Protein AF-A0AAW0M218-F1 (afdb_monomer)

Foldseek 3Di:
DADDCADPPDDPCPRGVVSNLVVCVVVVNLQVSDDPPDPPDPLRSCLVVVLVVCCVPPNDPVVVSVVSNVVSVVVVVVVVVVVVVPPDPDD

Solvent-accessible surface area (backbone atoms only — not comparable to full-atom values): 5530 Å² total; per-residue (Å²): 118,81,80,58,71,66,35,90,90,46,59,82,78,53,16,40,36,67,61,31,45,51,50,31,41,76,71,72,44,40,74,80,66,54,46,89,87,51,76,96,40,73,64,67,59,46,50,65,50,67,59,43,60,51,45,75,78,53,71,60,54,71,69,53,52,49,51,53,53,50,49,54,55,48,53,52,51,52,51,53,53,53,55,57,71,68,62,71,81,80,132

pLDDT: mean 75.84, std 10.96, range [46.0, 89.12]

Structure (mmCIF, N/CA/C/O backbone):
data_AF-A0AAW0M218-F1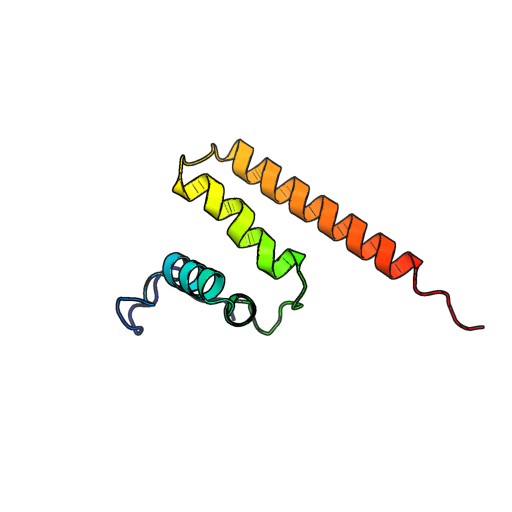
#
_entry.id   AF-A0AAW0M218-F1
#
loop_
_atom_site.group_PDB
_atom_site.id
_atom_site.type_symbol
_atom_site.label_atom_id
_atom_site.label_alt_id
_atom_site.label_comp_id
_atom_site.label_asym_id
_atom_site.label_entity_id
_atom_site.label_seq_id
_atom_site.pdbx_PDB_ins_code
_atom_site.Cartn_x
_atom_site.Cartn_y
_atom_site.Cartn_z
_atom_site.occupancy
_atom_site.B_iso_or_equiv
_atom_site.auth_seq_id
_atom_site.auth_comp_id
_atom_site.auth_asym_id
_atom_site.auth_atom_id
_atom_site.pdbx_PDB_model_num
ATOM 1 N N . MET A 1 1 ? -11.546 7.737 -9.876 1.00 54.72 1 MET A N 1
ATOM 2 C CA . MET A 1 1 ? -11.777 8.847 -8.922 1.00 54.72 1 MET A CA 1
ATOM 3 C C . MET A 1 1 ? -11.394 8.299 -7.565 1.00 54.72 1 MET A C 1
ATOM 5 O O . MET A 1 1 ? -11.997 7.317 -7.147 1.00 54.72 1 MET A O 1
ATOM 9 N N . GLY A 1 2 ? -10.398 8.898 -6.913 1.00 70.88 2 GLY A N 1
ATOM 10 C CA . GLY A 1 2 ? -9.898 8.412 -5.629 1.00 70.88 2 GLY A CA 1
ATOM 11 C C . GLY A 1 2 ? -10.940 8.503 -4.513 1.00 70.88 2 GLY A C 1
ATOM 12 O O . GLY A 1 2 ? -11.755 9.430 -4.474 1.00 70.88 2 GLY A O 1
ATOM 13 N N . ARG A 1 3 ? -10.900 7.534 -3.595 1.00 80.94 3 ARG A N 1
ATOM 14 C CA . ARG A 1 3 ? -11.717 7.523 -2.375 1.00 80.94 3 ARG A CA 1
ATOM 15 C C . ARG A 1 3 ? -11.268 8.620 -1.408 1.00 80.94 3 ARG A C 1
ATOM 17 O O . ARG A 1 3 ? -10.085 8.953 -1.338 1.00 80.94 3 ARG A O 1
ATOM 24 N N . ARG A 1 4 ? -12.206 9.185 -0.640 1.00 83.94 4 ARG A N 1
ATOM 25 C CA . ARG A 1 4 ? -11.876 10.157 0.424 1.00 83.94 4 ARG A CA 1
ATOM 26 C C . ARG A 1 4 ? -11.255 9.426 1.610 1.00 83.94 4 ARG A C 1
ATOM 28 O O . ARG A 1 4 ? -11.543 8.256 1.819 1.00 83.94 4 ARG A O 1
ATOM 35 N N . SER A 1 5 ? -10.447 10.104 2.421 1.00 82.88 5 SER A N 1
ATOM 36 C CA . SER A 1 5 ? -9.853 9.502 3.629 1.00 82.88 5 SER A CA 1
ATOM 37 C C . SER A 1 5 ? -10.910 8.966 4.604 1.00 82.88 5 SER A C 1
ATOM 39 O O . SER A 1 5 ? -10.720 7.903 5.199 1.00 82.88 5 SER A O 1
ATOM 41 N N . ILE A 1 6 ? -12.033 9.683 4.721 1.00 85.69 6 ILE A N 1
ATOM 42 C CA . ILE A 1 6 ? -13.200 9.311 5.522 1.00 85.69 6 ILE A CA 1
ATOM 43 C C . ILE A 1 6 ? -14.455 9.384 4.647 1.00 85.69 6 ILE A C 1
ATOM 45 O O . ILE A 1 6 ? -14.779 10.434 4.087 1.00 85.69 6 ILE A O 1
ATOM 49 N N . GLU A 1 7 ? -15.196 8.281 4.563 1.00 83.44 7 GLU A N 1
ATOM 50 C CA . GLU A 1 7 ? -16.448 8.181 3.811 1.00 83.44 7 GLU A CA 1
ATOM 51 C C . GLU A 1 7 ? -17.638 8.025 4.757 1.00 83.44 7 GLU A C 1
ATOM 53 O O . GLU A 1 7 ? -18.014 6.929 5.165 1.00 83.44 7 GLU A O 1
ATOM 58 N N . THR A 1 8 ? -18.267 9.146 5.109 1.00 82.31 8 THR A N 1
ATOM 59 C CA . THR A 1 8 ? -19.366 9.179 6.088 1.00 82.31 8 THR A CA 1
ATOM 60 C C . THR A 1 8 ? -20.588 8.361 5.672 1.00 82.31 8 THR A C 1
ATOM 62 O O . THR A 1 8 ? -21.303 7.875 6.545 1.00 82.31 8 THR A O 1
ATOM 65 N N . LYS A 1 9 ? -20.796 8.171 4.365 1.00 83.38 9 LYS A N 1
ATOM 66 C CA . LYS A 1 9 ? -21.910 7.406 3.786 1.00 83.38 9 LYS A CA 1
ATOM 67 C C . LYS A 1 9 ? -21.690 5.888 3.773 1.00 83.38 9 LYS A C 1
ATOM 69 O O . LYS A 1 9 ? -22.612 5.164 3.422 1.00 83.38 9 LYS A O 1
ATOM 74 N N . ARG A 1 10 ? -20.489 5.409 4.113 1.00 80.19 10 ARG A N 1
ATOM 75 C CA . ARG A 1 10 ? -20.185 3.976 4.189 1.00 80.19 10 ARG A CA 1
ATOM 76 C C . ARG A 1 10 ? -20.309 3.443 5.605 1.00 80.19 10 ARG A C 1
ATOM 78 O O . ARG A 1 10 ? -20.226 4.196 6.579 1.00 80.19 10 ARG A O 1
ATOM 85 N N . GLU A 1 11 ? -20.471 2.126 5.695 1.00 82.94 11 GLU A N 1
ATOM 86 C CA . GLU A 1 11 ? -20.501 1.407 6.962 1.00 82.94 11 GLU A CA 1
ATOM 87 C C . GLU A 1 11 ? -19.253 1.684 7.804 1.00 82.94 11 GLU A C 1
ATOM 89 O O . GLU A 1 11 ? -18.162 1.929 7.287 1.00 82.94 11 GLU A O 1
ATOM 94 N N . LEU A 1 12 ? -19.400 1.602 9.127 1.00 76.62 12 LEU A N 1
ATOM 95 C CA . LEU A 1 12 ? -18.357 1.967 10.089 1.00 76.62 12 LEU A CA 1
ATOM 96 C C . LEU A 1 12 ? -17.022 1.238 9.839 1.00 76.62 12 LEU A C 1
ATOM 98 O O . LEU A 1 12 ? -15.955 1.819 10.033 1.00 76.62 12 LEU A O 1
ATOM 102 N N . LYS A 1 13 ? -17.091 -0.013 9.364 1.00 73.25 13 LYS A N 1
ATOM 103 C CA . LYS A 1 13 ? -15.931 -0.855 9.030 1.00 73.25 13 LYS A CA 1
ATOM 104 C C . LYS A 1 13 ? -15.179 -0.383 7.779 1.00 73.25 13 LYS A C 1
ATOM 106 O O . LYS A 1 13 ? -13.974 -0.590 7.693 1.00 73.25 13 LYS A O 1
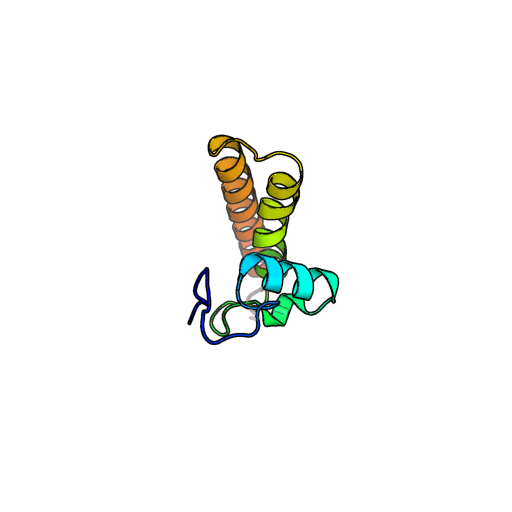ATOM 111 N N . GLU A 1 14 ? -15.865 0.269 6.840 1.00 77.62 14 GLU A N 1
ATOM 112 C CA . GLU A 1 14 ? -15.290 0.756 5.577 1.00 77.62 14 GLU A CA 1
ATOM 113 C C . GLU A 1 14 ? -15.081 2.274 5.536 1.00 77.62 14 GLU A C 1
ATOM 115 O O . GLU A 1 14 ? -14.465 2.797 4.608 1.00 77.62 14 GLU A O 1
ATOM 120 N N . ARG A 1 15 ? -15.607 2.999 6.528 1.00 85.50 15 ARG A N 1
ATOM 121 C CA . ARG A 1 15 ? -15.597 4.465 6.582 1.00 85.50 15 ARG A CA 1
ATOM 122 C C . ARG A 1 15 ? -14.184 5.049 6.586 1.00 85.50 15 ARG A C 1
ATOM 124 O O . ARG A 1 15 ? -14.000 6.142 6.063 1.00 85.50 15 ARG A O 1
ATOM 131 N N . ILE A 1 16 ? -13.205 4.359 7.173 1.00 85.94 16 ILE A N 1
ATOM 132 C CA . ILE A 1 16 ? -11.797 4.778 7.157 1.00 85.94 16 ILE A CA 1
ATOM 133 C C . ILE A 1 16 ? -11.090 4.054 6.013 1.00 85.94 16 ILE A C 1
ATOM 135 O O . ILE A 1 16 ? -10.806 2.859 6.119 1.00 85.94 16 ILE A O 1
ATOM 139 N N . THR A 1 17 ? -10.755 4.786 4.951 1.00 86.62 17 THR A N 1
ATOM 140 C CA . THR A 1 17 ? -10.226 4.210 3.702 1.00 86.62 17 THR A CA 1
ATOM 141 C C . THR A 1 17 ? -8.940 3.426 3.906 1.00 86.62 17 THR A C 1
ATOM 143 O O . THR A 1 17 ? -8.774 2.368 3.313 1.00 86.62 17 THR A O 1
ATOM 146 N N . VAL A 1 18 ? -8.062 3.876 4.804 1.00 82.31 18 VAL A N 1
ATOM 147 C CA . VAL A 1 18 ? -6.823 3.147 5.108 1.00 82.31 18 VAL A CA 1
ATOM 148 C C . VAL A 1 18 ? -7.111 1.800 5.779 1.00 82.31 18 VAL A C 1
ATOM 150 O O . VAL A 1 18 ? -6.539 0.787 5.390 1.00 82.31 18 VAL A O 1
ATOM 153 N N . LYS A 1 19 ? -8.043 1.751 6.743 1.00 83.94 19 LYS A N 1
ATOM 154 C CA . LYS A 1 19 ? -8.428 0.489 7.402 1.00 83.94 19 LYS A CA 1
ATOM 155 C C . LYS A 1 19 ? -9.103 -0.465 6.422 1.00 83.94 19 LYS A C 1
ATOM 157 O O . LYS A 1 19 ? -8.823 -1.659 6.437 1.00 83.94 19 LYS A O 1
ATOM 162 N N . TRP A 1 20 ? -9.959 0.073 5.560 1.00 86.56 20 TRP A N 1
ATOM 163 C CA . TRP A 1 20 ? -10.604 -0.685 4.496 1.00 86.56 20 TRP A CA 1
ATOM 164 C C . TRP A 1 20 ? -9.585 -1.273 3.510 1.00 86.56 20 TRP A C 1
ATOM 166 O O . TRP A 1 20 ? -9.620 -2.471 3.241 1.00 86.56 20 TRP A O 1
ATOM 176 N N . ALA A 1 21 ? -8.643 -0.460 3.026 1.00 86.19 21 ALA A N 1
ATOM 177 C CA . ALA A 1 21 ? -7.627 -0.889 2.069 1.00 86.19 21 ALA A CA 1
ATOM 178 C C . ALA A 1 21 ? -6.686 -1.948 2.660 1.00 86.19 21 ALA A C 1
ATOM 180 O O . ALA A 1 21 ? -6.324 -2.898 1.970 1.00 86.19 21 ALA A O 1
ATOM 181 N N . MET A 1 22 ? -6.333 -1.818 3.944 1.00 83.06 22 MET A N 1
ATOM 182 C CA . MET A 1 22 ? -5.568 -2.828 4.681 1.00 83.06 22 MET A CA 1
ATOM 183 C C . MET A 1 22 ? -6.329 -4.142 4.812 1.00 83.06 22 MET A C 1
ATOM 185 O O . MET A 1 22 ? -5.769 -5.198 4.542 1.00 83.06 22 MET A O 1
ATOM 189 N N . LYS A 1 23 ? -7.617 -4.087 5.170 1.00 85.75 23 LYS A N 1
ATOM 190 C CA . LYS A 1 23 ? -8.453 -5.287 5.243 1.00 85.75 23 LYS A CA 1
ATOM 191 C C . LYS A 1 23 ? -8.522 -5.993 3.888 1.00 85.75 23 LYS A C 1
ATOM 193 O O . LYS A 1 23 ? -8.272 -7.187 3.818 1.00 85.75 23 LYS A O 1
ATOM 198 N N . LYS A 1 24 ? -8.791 -5.247 2.813 1.00 85.94 24 LYS A N 1
ATOM 199 C CA . LYS A 1 24 ? -8.834 -5.792 1.450 1.00 85.94 24 LYS A CA 1
ATOM 200 C C . LYS A 1 24 ? -7.497 -6.384 1.010 1.00 85.94 24 LYS A C 1
ATOM 202 O O . LYS A 1 24 ? -7.497 -7.389 0.319 1.00 85.94 24 LYS A O 1
ATOM 207 N N . PHE A 1 25 ? -6.371 -5.822 1.443 1.00 83.06 25 PHE A N 1
ATOM 208 C CA . PHE A 1 25 ? -5.054 -6.413 1.202 1.00 83.06 25 PHE A CA 1
ATOM 209 C C . PHE A 1 25 ? -4.864 -7.749 1.907 1.00 83.06 25 PHE A C 1
ATOM 211 O O . PHE A 1 25 ? -4.467 -8.719 1.269 1.00 83.06 25 PHE A O 1
ATOM 218 N N . THR A 1 26 ? -5.175 -7.811 3.204 1.00 83.69 26 THR A N 1
ATOM 219 C CA . THR A 1 26 ? -5.089 -9.052 3.985 1.00 83.69 26 THR A CA 1
ATOM 220 C C . THR A 1 26 ? -6.033 -10.128 3.448 1.00 83.69 26 THR A C 1
ATOM 222 O O . THR A 1 26 ? -5.668 -11.298 3.433 1.00 83.69 26 THR A O 1
ATOM 225 N N . ASP A 1 27 ? -7.203 -9.728 2.949 1.00 87.44 27 ASP A N 1
ATOM 226 C CA . ASP A 1 27 ? -8.202 -10.618 2.349 1.00 87.44 27 ASP A CA 1
ATOM 227 C C . ASP A 1 27 ? -7.838 -11.027 0.892 1.00 87.44 27 ASP A C 1
ATOM 229 O O . ASP A 1 27 ? -8.595 -11.745 0.245 1.00 87.44 27 ASP A O 1
ATOM 233 N N . GLY A 1 28 ? -6.687 -10.592 0.350 1.00 84.06 28 GLY A N 1
ATOM 234 C CA . GLY A 1 28 ? -6.227 -10.930 -1.010 1.00 84.06 28 GLY A CA 1
ATOM 235 C C . GLY A 1 28 ? -6.892 -10.127 -2.139 1.00 84.06 28 GLY A C 1
ATOM 236 O O . GLY A 1 28 ? -6.621 -10.346 -3.315 1.00 84.06 28 GLY A O 1
ATOM 237 N N . GLU A 1 29 ? -7.726 -9.146 -1.801 1.00 85.12 29 GLU A N 1
ATOM 238 C CA . GLU A 1 29 ? -8.488 -8.293 -2.718 1.00 85.12 29 GLU A CA 1
ATOM 239 C C . GLU A 1 29 ? -7.825 -6.920 -2.956 1.00 85.12 29 GLU A C 1
ATOM 241 O O . GLU A 1 29 ? -8.500 -5.922 -3.223 1.00 85.12 29 GLU A O 1
ATOM 246 N N . ALA A 1 30 ? -6.497 -6.832 -2.858 1.00 81.31 30 ALA A N 1
ATOM 247 C CA . ALA A 1 30 ? -5.755 -5.569 -2.922 1.00 81.31 30 ALA A CA 1
ATOM 248 C C . ALA A 1 30 ? -6.009 -4.768 -4.215 1.00 81.31 30 ALA A C 1
ATOM 250 O O . ALA A 1 30 ? -6.097 -3.541 -4.182 1.00 81.31 30 ALA A O 1
ATOM 251 N N . ILE A 1 31 ? -6.206 -5.458 -5.341 1.00 80.56 31 ILE A N 1
ATOM 252 C CA . ILE A 1 31 ? -6.472 -4.850 -6.655 1.00 80.56 31 ILE A CA 1
ATOM 253 C C . ILE A 1 31 ? -7.763 -4.017 -6.630 1.00 80.56 31 ILE A C 1
ATOM 255 O O . ILE A 1 31 ? -7.813 -2.941 -7.217 1.00 80.56 31 ILE A O 1
ATOM 259 N N . SER A 1 32 ? -8.780 -4.454 -5.877 1.00 81.25 32 SER A N 1
ATOM 260 C CA . SER A 1 32 ? -10.068 -3.746 -5.758 1.00 81.25 32 SER A CA 1
ATOM 261 C C . SER A 1 32 ? -9.959 -2.366 -5.096 1.00 81.25 32 SER A C 1
ATOM 263 O O . SER A 1 32 ? -10.894 -1.564 -5.148 1.00 81.25 32 SER A O 1
ATOM 265 N N . THR A 1 33 ? -8.822 -2.092 -4.454 1.00 82.50 33 THR A N 1
ATOM 266 C CA . THR A 1 33 ? -8.546 -0.830 -3.762 1.00 82.50 33 THR A CA 1
ATOM 267 C C . THR A 1 33 ? -7.881 0.218 -4.652 1.00 82.50 33 THR A C 1
ATOM 269 O O . THR A 1 33 ? -7.859 1.394 -4.280 1.00 82.50 33 THR A O 1
ATOM 272 N N . LEU A 1 34 ? -7.372 -0.185 -5.822 1.00 80.94 34 LEU A N 1
ATOM 273 C CA . LEU A 1 34 ? -6.714 0.707 -6.771 1.00 80.94 34 LEU A CA 1
ATOM 274 C C . LEU A 1 34 ? -7.721 1.612 -7.489 1.00 80.94 34 LEU A C 1
ATOM 276 O O . LEU A 1 34 ? -8.887 1.263 -7.680 1.00 80.94 34 LEU A O 1
ATOM 280 N N . ASP A 1 35 ? -7.262 2.794 -7.913 1.00 79.25 35 ASP A N 1
ATOM 281 C CA . ASP A 1 35 ? -8.075 3.633 -8.794 1.00 79.25 35 ASP A CA 1
ATOM 282 C C . ASP A 1 35 ? -8.252 2.909 -10.144 1.00 79.25 35 ASP A C 1
ATOM 284 O O . ASP A 1 35 ? -7.260 2.458 -10.710 1.00 79.25 35 ASP A O 1
ATOM 288 N N . PRO A 1 36 ? -9.470 2.829 -10.707 1.00 74.94 36 PRO A N 1
ATOM 289 C CA . PRO A 1 36 ? -9.711 2.153 -11.985 1.00 74.94 36 PRO A CA 1
ATOM 290 C C . PRO A 1 36 ? -8.919 2.722 -13.171 1.00 74.94 36 PRO A C 1
ATOM 292 O O . PRO A 1 36 ? -8.800 2.068 -14.201 1.00 74.94 36 PRO A O 1
ATOM 295 N N . LYS A 1 37 ? -8.421 3.960 -13.063 1.00 78.12 37 LYS A N 1
ATOM 296 C CA . LYS A 1 37 ? -7.566 4.603 -14.072 1.00 78.12 37 LYS A CA 1
ATOM 297 C C . LYS A 1 37 ? -6.076 4.325 -13.853 1.00 78.12 37 LYS A C 1
ATOM 299 O O . LYS A 1 37 ? -5.258 4.795 -14.640 1.00 78.12 37 LYS A O 1
ATOM 304 N N . LEU A 1 38 ? -5.716 3.634 -12.774 1.00 73.75 38 LEU A N 1
ATOM 305 C CA . LEU A 1 38 ? -4.346 3.269 -12.446 1.00 73.75 38 LEU A CA 1
ATOM 306 C C . LEU A 1 38 ? -4.040 1.876 -13.002 1.00 73.75 38 LEU A C 1
ATOM 308 O O . LEU A 1 38 ? -4.834 0.949 -12.854 1.00 73.75 38 LEU A O 1
ATOM 312 N N . ALA A 1 39 ? -2.868 1.724 -13.621 1.00 74.50 39 ALA A N 1
ATOM 313 C CA . ALA A 1 39 ? -2.406 0.423 -14.085 1.00 74.50 39 ALA A CA 1
ATOM 314 C C . ALA A 1 39 ? -2.298 -0.554 -12.901 1.00 74.50 39 ALA A C 1
ATOM 316 O O . ALA A 1 39 ? -1.685 -0.232 -11.876 1.00 74.50 39 ALA A O 1
ATOM 317 N N . CYS A 1 40 ? -2.896 -1.738 -13.049 1.00 71.88 40 CYS A N 1
ATOM 318 C CA . CYS A 1 40 ? -2.830 -2.820 -12.067 1.00 71.88 40 CYS A CA 1
ATOM 319 C C . CYS A 1 40 ? -1.467 -3.518 -12.134 1.00 71.88 40 CYS A C 1
ATOM 321 O O . CYS A 1 40 ? -1.356 -4.642 -12.610 1.00 71.88 40 CYS A O 1
ATOM 323 N N . ASP A 1 41 ? -0.437 -2.817 -11.671 1.00 73.19 41 ASP A N 1
ATOM 324 C CA . ASP A 1 41 ? 0.930 -3.319 -11.567 1.00 73.19 41 ASP A CA 1
ATOM 325 C C . ASP A 1 41 ? 1.266 -3.682 -10.111 1.00 73.19 41 ASP A C 1
ATOM 327 O O . ASP A 1 41 ? 0.775 -3.039 -9.173 1.00 73.19 41 ASP A O 1
ATOM 331 N N . ALA A 1 42 ? 2.119 -4.690 -9.905 1.00 68.19 42 ALA A N 1
ATOM 332 C CA . ALA A 1 42 ? 2.551 -5.133 -8.580 1.00 68.19 42 ALA A CA 1
ATOM 333 C C . ALA A 1 42 ? 3.140 -3.984 -7.744 1.00 68.19 42 ALA A C 1
ATOM 335 O O . ALA A 1 42 ? 2.898 -3.912 -6.536 1.00 68.19 42 ALA A O 1
ATOM 336 N N . ALA A 1 43 ? 3.838 -3.036 -8.374 1.00 71.38 43 ALA A N 1
ATOM 337 C CA . ALA A 1 43 ? 4.365 -1.860 -7.692 1.00 71.38 43 ALA A CA 1
ATOM 338 C C . ALA A 1 43 ? 3.250 -0.944 -7.165 1.00 71.38 43 ALA A C 1
ATOM 340 O O . ALA A 1 43 ? 3.318 -0.483 -6.026 1.00 71.38 43 ALA A O 1
ATOM 341 N N . ASN A 1 44 ? 2.197 -0.719 -7.955 1.00 73.38 44 ASN A N 1
ATOM 342 C CA . ASN A 1 44 ? 1.063 0.120 -7.556 1.00 73.38 44 ASN A CA 1
ATOM 343 C C . ASN A 1 44 ? 0.231 -0.526 -6.446 1.00 73.38 44 ASN A C 1
ATOM 345 O O . ASN A 1 44 ? -0.285 0.183 -5.582 1.00 73.38 44 ASN A O 1
ATOM 349 N N . ILE A 1 45 ? 0.136 -1.858 -6.447 1.00 75.50 45 ILE A N 1
ATOM 350 C CA . ILE A 1 45 ? -0.528 -2.612 -5.385 1.00 75.50 45 ILE A CA 1
ATOM 351 C C . ILE A 1 45 ? 0.296 -2.524 -4.102 1.00 75.50 45 ILE A C 1
ATOM 353 O O . ILE A 1 45 ? -0.242 -2.134 -3.077 1.00 75.50 45 ILE A O 1
ATOM 357 N N . LEU A 1 46 ? 1.593 -2.847 -4.134 1.00 75.25 46 LEU A N 1
ATOM 358 C CA . LEU A 1 46 ? 2.407 -3.032 -2.925 1.00 75.25 46 LEU A CA 1
ATOM 359 C C . LEU A 1 46 ? 2.931 -1.727 -2.307 1.00 75.25 46 LEU A C 1
ATOM 361 O O . LEU A 1 46 ? 3.133 -1.666 -1.093 1.00 75.25 46 LEU A O 1
ATOM 365 N N . ALA A 1 47 ? 3.138 -0.674 -3.100 1.00 75.00 47 ALA A N 1
ATOM 366 C CA . ALA A 1 47 ? 3.668 0.609 -2.635 1.00 75.00 47 ALA A CA 1
ATOM 367 C C . ALA A 1 47 ? 2.932 1.215 -1.420 1.00 75.00 47 ALA A C 1
ATOM 369 O O . ALA A 1 47 ? 3.602 1.534 -0.431 1.00 75.00 47 ALA A O 1
ATOM 370 N N . PRO A 1 48 ? 1.591 1.372 -1.430 1.00 72.69 48 PRO A N 1
ATOM 371 C CA . PRO A 1 48 ? 0.875 1.937 -0.287 1.00 72.69 48 PRO A CA 1
ATOM 372 C C . PRO A 1 48 ? 1.007 1.076 0.978 1.00 72.69 48 PRO A C 1
ATOM 374 O O . PRO A 1 48 ? 1.128 1.621 2.077 1.00 72.69 48 PRO A O 1
ATOM 377 N N . TYR A 1 49 ? 1.062 -0.251 0.843 1.00 72.50 49 TYR A N 1
ATOM 378 C CA . TYR A 1 49 ? 1.214 -1.167 1.978 1.00 72.50 49 TYR A CA 1
ATOM 379 C C . TYR A 1 49 ? 2.631 -1.162 2.550 1.00 72.50 49 TYR A C 1
ATOM 381 O O . TYR A 1 49 ? 2.792 -1.153 3.768 1.00 72.50 49 TYR A O 1
ATOM 389 N N . ASN A 1 50 ? 3.656 -1.077 1.700 1.00 72.06 50 ASN A N 1
ATOM 390 C CA . ASN A 1 50 ? 5.058 -0.997 2.118 1.00 72.06 50 ASN A CA 1
ATOM 391 C C . ASN A 1 50 ? 5.374 0.271 2.922 1.00 72.06 50 ASN A C 1
ATOM 393 O O . ASN A 1 50 ? 6.264 0.257 3.769 1.00 72.06 50 ASN A O 1
ATOM 397 N N . VAL A 1 51 ? 4.652 1.366 2.675 1.00 70.50 51 VAL A N 1
ATOM 398 C CA . VAL A 1 51 ? 4.761 2.591 3.482 1.00 70.50 51 VAL A CA 1
ATOM 399 C C . VAL A 1 51 ? 3.942 2.474 4.766 1.00 70.50 51 VAL A C 1
ATOM 401 O O . VAL A 1 51 ? 4.377 2.944 5.813 1.00 70.50 51 VAL A O 1
ATOM 404 N N . TRP A 1 52 ? 2.775 1.830 4.718 1.00 69.31 52 TRP A N 1
ATOM 405 C CA . TRP A 1 52 ? 1.869 1.744 5.861 1.00 69.31 52 TRP A CA 1
ATOM 406 C C . TRP A 1 52 ? 2.276 0.709 6.923 1.00 69.31 52 TRP A C 1
ATOM 408 O O . TRP A 1 52 ? 2.127 0.982 8.114 1.00 69.31 52 TRP A O 1
ATOM 418 N N . LEU A 1 53 ? 2.805 -0.458 6.533 1.00 68.50 53 LEU A N 1
ATOM 419 C CA . LEU A 1 53 ? 3.248 -1.506 7.469 1.00 68.50 53 LEU A CA 1
ATOM 420 C C . LEU A 1 53 ? 4.234 -0.970 8.526 1.00 68.50 53 LEU A C 1
ATOM 422 O O . LEU A 1 53 ? 3.992 -1.180 9.717 1.00 68.50 53 LEU A O 1
ATOM 426 N N . PRO A 1 54 ? 5.293 -0.231 8.136 1.00 62.56 54 PRO A N 1
ATOM 427 C CA . PRO A 1 54 ? 6.192 0.422 9.084 1.00 62.56 54 PRO A CA 1
ATOM 428 C C . PRO A 1 54 ? 5.471 1.461 9.952 1.00 62.56 54 PRO A C 1
ATOM 430 O O . PRO A 1 54 ? 5.685 1.500 11.162 1.00 62.56 54 PRO A O 1
ATOM 433 N N . CYS A 1 55 ? 4.569 2.258 9.362 1.00 63.66 55 CYS A N 1
ATOM 434 C CA . CYS A 1 55 ? 3.791 3.273 10.080 1.00 63.66 55 CYS A CA 1
ATOM 435 C C . CYS A 1 55 ? 2.872 2.695 11.165 1.00 63.66 55 CYS A C 1
ATOM 437 O O . CYS A 1 55 ? 2.584 3.389 12.137 1.00 63.66 55 CYS A O 1
ATOM 439 N N . SER A 1 56 ? 2.426 1.442 11.035 1.00 61.84 56 SER A N 1
ATOM 440 C CA . SER A 1 56 ? 1.549 0.796 12.019 1.00 61.84 56 SER A CA 1
ATOM 441 C C . SER A 1 56 ? 2.277 0.299 13.273 1.00 61.84 56 SER A C 1
ATOM 443 O O . SER A 1 56 ? 1.611 0.082 14.283 1.00 61.84 56 SER A O 1
ATOM 445 N N . GLN A 1 57 ? 3.594 0.071 13.217 1.00 62.69 57 GLN A N 1
ATOM 446 C CA . GLN A 1 57 ? 4.369 -0.475 14.344 1.00 62.69 57 GLN A CA 1
ATOM 447 C C . GLN A 1 57 ? 5.176 0.599 15.079 1.00 62.69 57 GLN A C 1
ATOM 449 O O . GLN A 1 57 ? 5.275 0.556 16.299 1.00 62.69 57 GLN A O 1
ATOM 454 N N . ASN A 1 58 ? 5.724 1.572 14.352 1.00 65.94 58 ASN A N 1
ATOM 455 C CA . ASN A 1 58 ? 6.360 2.772 14.888 1.00 65.94 58 ASN A CA 1
ATOM 456 C C . ASN A 1 58 ? 6.374 3.800 13.763 1.00 65.94 58 ASN A C 1
ATOM 458 O O . ASN A 1 58 ? 7.054 3.574 12.765 1.00 65.94 58 ASN A O 1
ATOM 462 N N . TRP A 1 59 ? 5.629 4.902 13.907 1.00 61.56 59 TRP A N 1
ATOM 463 C CA . TRP A 1 59 ? 5.537 5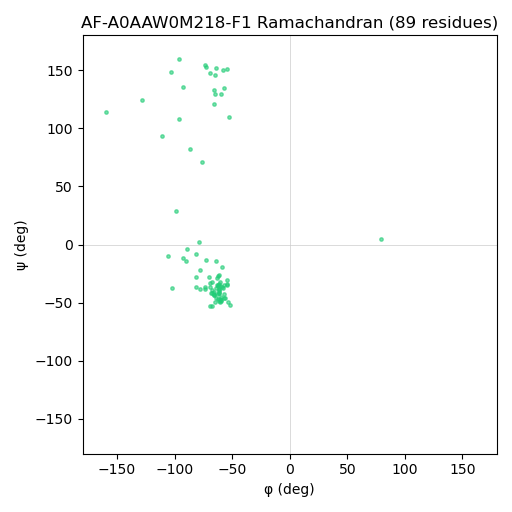.929 12.869 1.00 61.56 59 TRP A CA 1
ATOM 464 C C . TRP A 1 59 ? 6.944 6.382 12.453 1.00 61.56 59 TRP A C 1
ATOM 466 O O . TRP A 1 59 ? 7.642 7.017 13.250 1.00 61.56 59 TRP A O 1
ATOM 476 N N . PRO A 1 60 ? 7.398 6.044 11.232 1.00 71.06 60 PRO A N 1
ATOM 477 C CA . PRO A 1 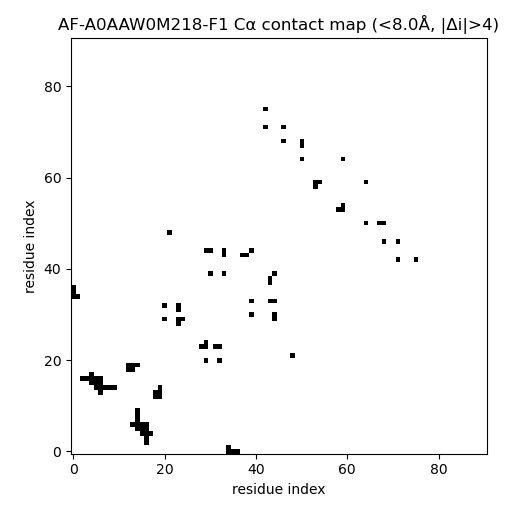60 ? 8.683 6.501 10.751 1.00 71.06 60 PRO A CA 1
ATOM 478 C C . PRO A 1 60 ? 8.646 8.024 10.625 1.00 71.06 60 PRO A C 1
ATOM 480 O O . PRO A 1 60 ? 7.602 8.632 10.381 1.00 71.06 60 PRO A O 1
ATOM 483 N N . SER A 1 61 ? 9.807 8.658 10.771 1.00 83.44 61 SER A N 1
ATOM 484 C CA . SER A 1 61 ? 9.912 10.087 10.497 1.00 83.44 61 SER A CA 1
ATOM 485 C C . SER A 1 61 ? 9.482 10.377 9.053 1.00 83.44 61 SER A C 1
ATOM 487 O O . SER A 1 61 ? 9.689 9.559 8.153 1.00 83.44 61 SER A O 1
ATOM 489 N N . MET A 1 62 ? 8.941 11.571 8.796 1.00 83.94 62 MET A N 1
ATOM 490 C CA . MET A 1 62 ? 8.558 11.981 7.436 1.00 83.94 62 MET A CA 1
ATOM 491 C C . MET A 1 62 ? 9.711 11.860 6.429 1.00 83.94 62 MET A C 1
ATOM 493 O O . MET A 1 62 ? 9.482 11.548 5.261 1.00 83.94 62 MET A O 1
ATOM 497 N N . ARG A 1 63 ? 10.957 12.027 6.894 1.00 85.31 63 ARG A N 1
ATOM 498 C CA . ARG A 1 63 ? 12.168 11.777 6.104 1.00 85.31 63 ARG A CA 1
ATOM 499 C C . ARG A 1 63 ? 12.248 10.323 5.636 1.00 85.31 63 ARG A C 1
ATOM 501 O O . ARG A 1 63 ? 12.482 10.074 4.459 1.00 85.31 63 ARG A O 1
ATOM 508 N N . ARG A 1 64 ? 12.007 9.364 6.531 1.00 83.50 64 ARG A N 1
ATOM 509 C CA . ARG A 1 64 ? 12.040 7.940 6.193 1.00 83.50 64 ARG A CA 1
ATOM 510 C C . ARG A 1 64 ? 10.876 7.537 5.284 1.00 83.50 64 ARG A C 1
ATOM 512 O O . ARG A 1 64 ? 11.087 6.751 4.364 1.00 83.50 64 ARG A O 1
ATOM 519 N N . CYS A 1 65 ? 9.688 8.116 5.469 1.00 80.94 65 CYS A N 1
ATOM 520 C CA . CYS A 1 65 ? 8.581 7.961 4.515 1.00 80.94 65 CYS A CA 1
ATOM 521 C C . CYS A 1 65 ? 8.986 8.418 3.107 1.00 80.94 65 CYS A C 1
ATOM 523 O O . CYS A 1 65 ? 8.747 7.702 2.135 1.00 80.94 65 CYS A O 1
ATOM 525 N N . ALA A 1 66 ? 9.631 9.585 2.998 1.00 85.50 66 ALA A N 1
ATOM 526 C CA . ALA A 1 66 ? 10.102 10.114 1.722 1.00 85.50 66 ALA A CA 1
ATOM 527 C C . ALA A 1 66 ? 11.152 9.199 1.072 1.00 85.50 66 ALA A C 1
ATOM 529 O O . ALA A 1 66 ? 11.052 8.932 -0.121 1.00 85.50 66 ALA A O 1
ATOM 530 N N . GLU A 1 67 ? 12.103 8.661 1.842 1.00 88.06 67 GLU A N 1
ATOM 531 C CA . GLU A 1 67 ? 13.103 7.702 1.345 1.00 88.06 67 GLU A CA 1
ATOM 532 C C . GLU A 1 67 ? 12.461 6.429 0.777 1.00 88.06 67 GLU A C 1
ATOM 534 O O . GLU A 1 67 ? 12.827 5.988 -0.313 1.00 88.06 67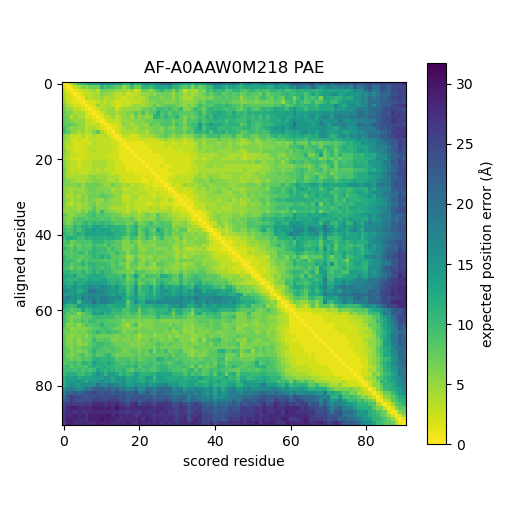 GLU A O 1
ATOM 539 N N . ILE A 1 68 ? 11.484 5.854 1.487 1.00 84.44 68 ILE A N 1
ATOM 540 C CA . ILE A 1 68 ? 10.768 4.652 1.034 1.00 84.44 68 ILE A CA 1
ATOM 541 C C . ILE A 1 68 ? 10.022 4.946 -0.272 1.00 84.44 68 ILE A C 1
ATOM 543 O O . ILE A 1 68 ? 10.152 4.188 -1.232 1.00 84.44 68 ILE A O 1
ATOM 547 N N . LEU A 1 69 ? 9.292 6.064 -0.338 1.00 87.00 69 LEU A N 1
ATOM 548 C CA . LEU A 1 69 ? 8.580 6.484 -1.549 1.00 87.00 69 LEU A CA 1
ATOM 54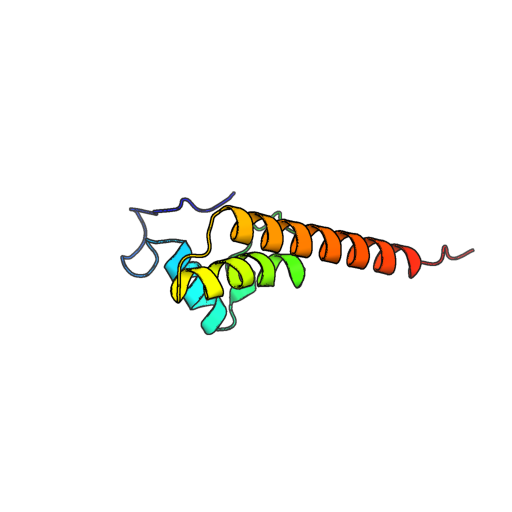9 C C . LEU A 1 69 ? 9.532 6.731 -2.724 1.00 87.00 69 LEU A C 1
ATOM 551 O O . LEU A 1 69 ? 9.218 6.379 -3.862 1.00 87.00 69 LEU A O 1
ATOM 555 N N . TRP A 1 70 ? 10.701 7.319 -2.464 1.00 89.12 70 TRP A N 1
ATOM 556 C CA . TRP A 1 70 ? 11.696 7.595 -3.496 1.00 89.12 70 TRP A CA 1
ATOM 557 C C . TRP A 1 70 ? 12.311 6.309 -4.047 1.00 89.12 70 TRP A C 1
ATOM 559 O O . TRP A 1 70 ? 12.442 6.171 -5.263 1.00 89.12 70 TRP A O 1
ATOM 569 N N . ARG A 1 71 ? 12.608 5.341 -3.171 1.00 87.75 71 ARG A N 1
ATOM 570 C CA . ARG A 1 71 ? 13.071 4.007 -3.566 1.00 87.75 71 ARG A CA 1
ATOM 571 C C . ARG A 1 71 ? 12.035 3.285 -4.427 1.00 87.75 71 ARG A C 1
ATOM 573 O O . ARG A 1 71 ? 12.377 2.871 -5.526 1.00 87.75 71 ARG A O 1
ATOM 580 N N . ILE A 1 72 ? 10.773 3.237 -3.993 1.00 85.75 72 ILE A N 1
ATOM 581 C CA . ILE A 1 72 ? 9.672 2.634 -4.767 1.00 85.75 72 ILE A CA 1
ATOM 582 C C . ILE A 1 72 ? 9.558 3.288 -6.152 1.00 85.75 72 ILE A C 1
ATOM 584 O O . ILE A 1 72 ? 9.468 2.601 -7.166 1.00 85.75 72 ILE A O 1
ATOM 588 N N . ARG A 1 73 ? 9.599 4.628 -6.224 1.00 85.81 73 ARG A N 1
ATOM 589 C CA . ARG A 1 73 ? 9.545 5.362 -7.499 1.00 85.81 73 ARG A CA 1
ATOM 590 C C . ARG A 1 73 ? 10.726 5.026 -8.414 1.00 85.81 73 ARG A C 1
ATOM 592 O O . ARG A 1 73 ? 10.541 4.989 -9.631 1.00 85.81 73 ARG A O 1
ATOM 599 N N . LYS A 1 74 ? 11.926 4.857 -7.853 1.00 86.81 74 LYS A N 1
ATOM 600 C CA . LYS A 1 74 ? 13.134 4.492 -8.600 1.00 86.81 74 LYS A CA 1
ATOM 601 C C . LYS A 1 74 ? 13.019 3.068 -9.150 1.00 86.81 74 LYS A C 1
ATOM 603 O O . LYS A 1 74 ? 13.122 2.904 -10.359 1.00 86.81 74 LYS A O 1
ATOM 608 N N . GLU A 1 75 ? 12.713 2.097 -8.293 1.00 82.88 75 GLU A N 1
ATOM 609 C CA . GLU A 1 75 ? 12.539 0.684 -8.663 1.00 82.88 75 GLU A CA 1
ATOM 610 C C . GLU A 1 75 ? 11.459 0.518 -9.740 1.00 82.88 75 GLU A C 1
ATOM 612 O O . GLU A 1 75 ? 11.670 -0.176 -10.728 1.00 82.88 75 GLU A O 1
ATOM 617 N N . TYR A 1 76 ? 10.337 1.235 -9.620 1.00 80.50 76 TYR A N 1
ATOM 618 C CA . TYR A 1 76 ? 9.286 1.230 -10.640 1.00 80.50 76 TYR A CA 1
ATOM 619 C C . TYR A 1 76 ? 9.772 1.755 -12.000 1.00 80.50 76 TYR A C 1
ATOM 621 O O . TYR A 1 76 ? 9.449 1.191 -13.040 1.00 80.50 76 TYR A O 1
ATOM 629 N N . ARG A 1 77 ? 10.573 2.829 -12.019 1.00 82.31 77 ARG A N 1
ATOM 630 C CA . ARG A 1 77 ? 11.143 3.364 -13.269 1.00 82.31 77 ARG A CA 1
ATOM 631 C C . ARG A 1 77 ? 12.153 2.410 -13.898 1.00 82.31 77 ARG A C 1
ATOM 633 O O . ARG A 1 77 ? 12.181 2.302 -15.119 1.00 82.31 77 ARG A O 1
ATOM 640 N N . GLU A 1 78 ? 12.968 1.749 -13.085 1.00 82.38 78 GLU A N 1
ATOM 641 C CA . GLU A 1 78 ? 13.943 0.752 -13.543 1.00 82.38 78 GLU A CA 1
ATOM 642 C C . GLU A 1 78 ? 13.246 -0.499 -14.097 1.00 82.38 78 GLU A C 1
ATOM 644 O O . GLU A 1 78 ? 13.625 -0.985 -15.164 1.00 82.38 78 GLU A O 1
ATOM 649 N N . ALA A 1 79 ? 12.181 -0.966 -13.437 1.00 77.31 79 ALA A N 1
ATOM 650 C CA . ALA A 1 79 ? 11.343 -2.059 -13.924 1.00 77.31 79 ALA A CA 1
ATOM 651 C C . ALA A 1 79 ? 10.707 -1.717 -15.282 1.00 77.31 79 ALA A C 1
ATOM 653 O O . ALA A 1 79 ? 10.849 -2.483 -16.231 1.00 77.31 79 ALA A O 1
ATOM 654 N N . LEU A 1 80 ? 10.111 -0.526 -15.420 1.00 76.06 80 LEU A N 1
ATOM 655 C CA . LEU A 1 80 ? 9.553 -0.061 -16.696 1.00 76.06 80 LEU A CA 1
ATOM 656 C C . LEU A 1 80 ? 10.608 0.062 -17.806 1.00 76.06 80 LEU A C 1
ATOM 658 O O . LEU A 1 80 ? 10.336 -0.275 -18.955 1.00 76.06 80 LEU A O 1
ATOM 662 N N . ALA A 1 81 ? 11.811 0.548 -17.490 1.00 74.69 81 ALA A N 1
ATOM 663 C CA . ALA A 1 81 ? 12.895 0.660 -18.468 1.00 74.69 81 ALA A CA 1
ATOM 664 C C . ALA A 1 81 ? 13.408 -0.716 -18.935 1.00 74.69 81 ALA A C 1
ATOM 666 O O . ALA A 1 81 ? 13.802 -0.875 -20.093 1.00 74.69 81 ALA A O 1
ATOM 667 N N . SER A 1 82 ? 13.377 -1.711 -18.047 1.00 66.75 82 SER A N 1
ATOM 668 C CA . SER A 1 82 ? 13.755 -3.096 -18.351 1.00 66.75 82 SER A CA 1
ATOM 669 C C . SER A 1 82 ? 12.695 -3.804 -19.205 1.00 66.75 82 SER A C 1
ATOM 671 O O . SER A 1 82 ? 13.039 -4.545 -20.125 1.00 66.75 82 SER A O 1
ATOM 673 N N . ASP A 1 83 ? 11.414 -3.519 -18.960 1.00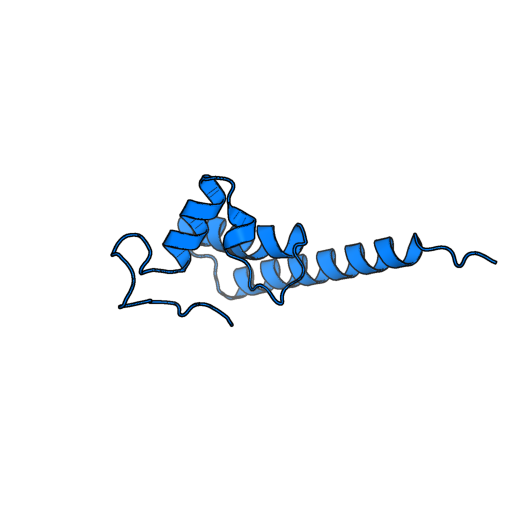 59.09 83 ASP A N 1
ATOM 674 C CA . ASP A 1 83 ? 10.285 -4.029 -19.750 1.00 59.09 83 ASP A CA 1
ATOM 675 C C . ASP A 1 83 ? 10.308 -3.469 -21.187 1.00 59.09 83 ASP A C 1
ATOM 677 O O . ASP A 1 83 ? 10.237 -4.213 -22.163 1.00 59.09 83 ASP A O 1
ATOM 681 N N . VAL A 1 84 ? 10.579 -2.164 -21.334 1.00 57.22 84 VAL A N 1
ATOM 682 C CA . VAL A 1 84 ? 10.774 -1.503 -22.641 1.00 57.22 84 VAL A CA 1
ATOM 683 C C . VAL A 1 84 ? 11.972 -2.069 -23.409 1.00 57.22 84 VAL A C 1
ATOM 685 O O . VAL A 1 84 ? 11.913 -2.193 -24.628 1.00 57.22 84 VAL A O 1
ATOM 688 N N . SER A 1 85 ? 13.046 -2.447 -22.715 1.00 56.72 85 SER A N 1
ATOM 689 C CA . SER A 1 85 ? 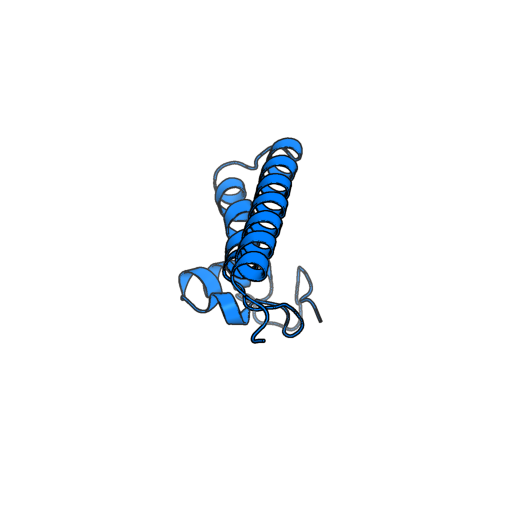14.236 -3.034 -23.352 1.00 56.72 85 SER A CA 1
ATOM 690 C C . SER A 1 85 ? 14.015 -4.476 -23.832 1.00 56.72 85 SER A C 1
ATOM 692 O O . SER A 1 85 ? 14.825 -4.991 -24.599 1.00 56.72 85 SER A O 1
ATOM 694 N N . SER A 1 86 ? 12.923 -5.118 -23.403 1.00 50.34 86 SER A N 1
ATOM 695 C CA . SER A 1 86 ? 12.546 -6.483 -23.791 1.00 50.34 86 SER A CA 1
ATOM 696 C C . SER A 1 86 ? 11.600 -6.525 -25.001 1.00 50.34 86 SER A C 1
ATOM 698 O O . SER A 1 86 ? 11.396 -7.587 -25.586 1.00 50.34 86 SER A O 1
ATOM 700 N N . LEU A 1 87 ? 11.048 -5.379 -25.415 1.00 48.09 87 LEU A N 1
ATOM 701 C CA . LEU A 1 87 ? 10.290 -5.226 -26.658 1.00 48.09 87 LEU A CA 1
ATOM 702 C C . LEU A 1 87 ? 11.260 -4.917 -27.805 1.00 48.09 87 LEU A C 1
ATOM 704 O O . LEU A 1 87 ? 11.463 -3.764 -28.187 1.00 48.09 87 LEU A O 1
ATOM 708 N N . SER A 1 88 ? 11.882 -5.955 -28.363 1.00 47.88 88 SER A N 1
ATOM 709 C CA . SER A 1 88 ? 12.569 -5.846 -29.652 1.00 47.88 88 SER A CA 1
ATOM 710 C C . SER A 1 88 ? 11.575 -5.354 -30.721 1.00 47.88 88 SER A C 1
ATOM 712 O O . SER A 1 88 ? 10.465 -5.889 -30.800 1.00 47.88 88 SER A O 1
ATOM 714 N N . PRO A 1 89 ? 11.939 -4.384 -31.581 1.00 46.00 89 PRO A N 1
ATOM 715 C CA . PRO A 1 89 ? 11.142 -4.080 -32.760 1.00 46.00 89 PRO A CA 1
ATOM 716 C C . PRO A 1 89 ? 11.200 -5.299 -33.683 1.00 46.00 89 PRO A C 1
ATOM 718 O O . PRO A 1 89 ? 12.285 -5.738 -34.069 1.00 46.00 89 PRO A O 1
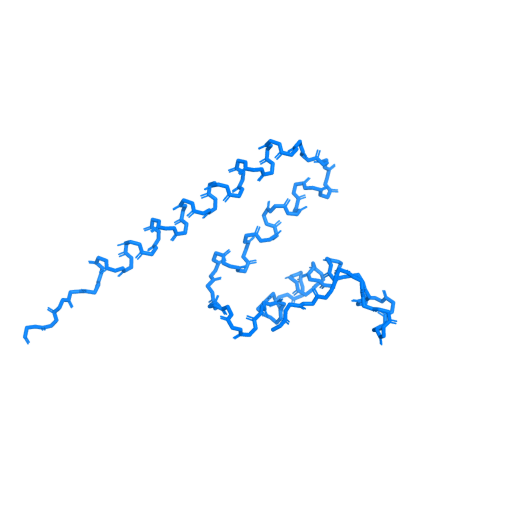ATOM 721 N N . ILE A 1 90 ? 10.040 -5.874 -33.995 1.00 47.53 90 ILE A N 1
ATOM 722 C CA . ILE A 1 90 ? 9.926 -6.896 -35.039 1.00 47.53 90 ILE A CA 1
ATOM 723 C C . ILE A 1 90 ? 10.273 -6.203 -36.376 1.00 47.53 90 ILE A C 1
ATOM 725 O O . ILE A 1 90 ? 9.744 -5.112 -36.605 1.00 47.53 90 ILE A O 1
ATOM 729 N N . PRO A 1 91 ? 11.187 -6.767 -37.192 1.00 48.81 91 PRO A N 1
ATOM 730 C CA . PRO A 1 91 ? 11.661 -6.158 -38.439 1.00 48.81 91 PRO A CA 1
ATOM 731 C C . PRO A 1 91 ? 10.575 -6.003 -39.508 1.00 48.81 91 PRO A C 1
ATOM 733 O O . PRO A 1 91 ? 9.594 -6.783 -39.489 1.00 48.81 91 PRO A O 1
#

Radius of gyration: 16.28 Å; Cα contacts (8 Å, |Δi|>4): 52; chains: 1; bounding box: 36×23×53 Å

Sequence (91 aa):
MGRRSIETKRELKERITVKWAMKKFTDGEAISTLDPKLACDAANILAPYNVWLPCSQNWPSMRRCAEILWRIRKEYREALASDVSSLSPIP

Mean predicted aligned error: 10.41 Å

Organism: Quercus suber (NCBI:txid58331)

Secondary structure (DSSP, 8-state):
-PPPSB-TTS-TTTSBHHHHHHHHHHTT-GGGGS-TTS---HHHHHHHHHHHHHHHHS---HHHHHHHHHHHHHHHHHHHHHHHHH-PPP-